Protein AF-A0A538U159-F1 (afdb_monomer_lite)

Radius of gyration: 21.14 Å; chains: 1; bounding box: 44×46×49 Å

Foldseek 3Di:
DCVVVVVVVVVVVVVVLVVLPPDPPDPDDDDPPVVVVVVVVSVVVNVCPDPVNVVVQLPPVVSVVVVVLCSVLVVLVVVCVVCLLVLLVVLVHDPVLSVLLVVLLVVLVVVCVVCVVVCCVVPNPVVVVVQLSVLSVQLSVCSVPDSDSVSNSVSSSSND

pLDDT: mean 81.93, std 15.29, range [38.09, 96.62]

Structure (mmCIF, N/CA/C/O backbone):
data_AF-A0A538U159-F1
#
_entry.id   AF-A0A538U159-F1
#
loop_
_atom_site.group_PDB
_atom_site.id
_atom_site.type_symbol
_atom_site.label_atom_id
_atom_site.label_alt_id
_atom_site.label_comp_id
_atom_site.label_asym_id
_atom_site.label_entity_id
_atom_site.label_seq_id
_atom_site.pdbx_PDB_ins_code
_atom_site.Cartn_x
_atom_site.Cartn_y
_atom_site.Cartn_z
_atom_site.occupancy
_atom_site.B_iso_or_equiv
_atom_site.auth_seq_id
_atom_site.auth_comp_id
_atom_site.auth_asym_id
_atom_site.auth_atom_id
_atom_site.pdbx_PDB_model_num
ATOM 1 N N . MET A 1 1 ? -14.886 1.153 -8.472 1.00 46.50 1 MET A N 1
ATOM 2 C CA . MET A 1 1 ? -13.838 2.187 -8.294 1.00 46.50 1 MET A CA 1
ATOM 3 C C . MET A 1 1 ? -12.795 2.220 -9.417 1.00 46.50 1 MET A C 1
ATOM 5 O O . MET A 1 1 ? -12.493 3.311 -9.875 1.00 46.50 1 MET A O 1
ATOM 9 N N . PHE A 1 2 ? -12.297 1.088 -9.936 1.00 38.09 2 PHE A N 1
ATOM 10 C CA . PHE A 1 2 ? -11.297 1.057 -11.029 1.00 38.09 2 PHE A CA 1
ATOM 11 C C . PHE A 1 2 ? -11.703 1.836 -12.303 1.00 38.09 2 PHE A C 1
ATOM 13 O O . PHE A 1 2 ? -10.876 2.496 -12.926 1.00 38.09 2 PHE A O 1
ATOM 20 N N . VAL A 1 3 ? -13.000 1.833 -12.634 1.00 46.69 3 VAL A N 1
ATOM 21 C CA . VAL A 1 3 ? -13.579 2.552 -13.788 1.00 46.69 3 VAL A CA 1
ATOM 22 C C . VAL A 1 3 ? -13.480 4.080 -13.654 1.00 46.69 3 VAL A C 1
ATOM 24 O O . VAL A 1 3 ? -13.454 4.775 -14.660 1.00 46.69 3 VAL A O 1
ATOM 27 N N . VAL A 1 4 ? -13.377 4.611 -12.430 1.00 53.16 4 VAL A N 1
ATOM 28 C CA . VAL A 1 4 ? -13.283 6.061 -12.167 1.00 53.16 4 VAL A CA 1
ATOM 29 C C . VAL A 1 4 ? -11.825 6.515 -12.055 1.00 53.16 4 VAL A C 1
ATOM 31 O O . VAL A 1 4 ? -11.468 7.579 -12.555 1.00 53.16 4 VAL A O 1
ATOM 34 N N . TYR A 1 5 ? -10.952 5.692 -11.464 1.00 45.56 5 TYR A N 1
ATOM 35 C CA . TYR A 1 5 ? -9.535 6.035 -11.302 1.00 45.56 5 TYR A CA 1
ATOM 36 C C . TYR A 1 5 ? -8.709 5.862 -12.583 1.00 45.56 5 TYR A C 1
ATOM 38 O O . TYR A 1 5 ? -7.775 6.630 -12.796 1.00 45.56 5 TYR A O 1
ATOM 46 N N . GLY A 1 6 ? -9.064 4.922 -13.467 1.00 57.66 6 GLY A N 1
ATOM 47 C CA . GLY A 1 6 ? -8.398 4.756 -14.767 1.00 57.66 6 GLY A CA 1
ATOM 48 C C . GLY A 1 6 ? -8.394 6.038 -15.619 1.00 57.66 6 GLY A C 1
ATOM 49 O O . GLY A 1 6 ? -7.319 6.495 -16.010 1.00 57.66 6 GLY A O 1
ATOM 50 N N . PRO A 1 7 ? -9.557 6.678 -15.849 1.00 59.72 7 PRO A N 1
ATOM 51 C CA . PRO A 1 7 ? -9.643 7.969 -16.532 1.00 59.72 7 PRO A CA 1
ATOM 52 C C . PRO A 1 7 ? -8.838 9.075 -15.844 1.00 59.72 7 PRO A C 1
ATOM 54 O O . PRO A 1 7 ? -8.189 9.865 -16.520 1.00 59.72 7 PRO A O 1
ATOM 57 N N . LEU A 1 8 ? -8.831 9.115 -14.508 1.00 59.16 8 LEU A N 1
ATOM 58 C CA . LEU A 1 8 ? -8.080 10.101 -13.724 1.00 59.16 8 LEU A CA 1
ATOM 59 C C . LEU A 1 8 ? -6.562 9.945 -13.873 1.00 59.16 8 LEU A C 1
ATOM 61 O O . LEU A 1 8 ? -5.866 10.946 -14.004 1.00 59.16 8 LEU A O 1
ATOM 65 N N . VAL A 1 9 ? -6.046 8.714 -13.908 1.00 62.09 9 VAL A N 1
ATOM 66 C CA . VAL A 1 9 ? -4.621 8.436 -14.170 1.00 62.09 9 VAL A CA 1
ATOM 67 C C . VAL A 1 9 ? -4.238 8.825 -15.600 1.00 62.09 9 VAL A C 1
ATOM 69 O O . VAL A 1 9 ? -3.166 9.380 -15.833 1.00 62.09 9 VAL A O 1
ATOM 72 N N . VAL A 1 10 ? -5.128 8.589 -16.567 1.00 68.19 10 VAL A N 1
ATOM 73 C CA . VAL A 1 10 ? -4.914 9.025 -17.954 1.00 68.19 10 VAL A CA 1
ATOM 74 C C . VAL A 1 10 ? -4.929 10.553 -18.049 1.00 68.19 10 VAL A C 1
ATOM 76 O O . VAL A 1 10 ? -4.055 11.127 -18.690 1.00 68.19 10 VAL A O 1
ATOM 79 N N . LEU A 1 11 ? -5.861 11.227 -17.372 1.00 68.38 11 LEU A N 1
ATOM 80 C CA . LEU A 1 11 ? -5.966 12.688 -17.354 1.00 68.38 11 LEU A CA 1
ATOM 81 C C . LEU A 1 11 ? -4.769 13.355 -16.669 1.00 68.38 11 LEU A C 1
ATOM 83 O O . LEU A 1 11 ? -4.252 14.340 -17.192 1.00 68.38 11 LEU A O 1
ATOM 87 N N . THR A 1 12 ? -4.285 12.823 -15.544 1.00 69.50 12 THR A N 1
ATOM 88 C CA . THR A 1 12 ? -3.075 13.344 -14.884 1.00 69.50 12 THR A CA 1
ATOM 89 C C . THR A 1 12 ? -1.823 13.071 -15.711 1.00 69.50 12 THR A C 1
ATOM 91 O O . THR A 1 12 ? -0.972 13.952 -15.820 1.00 69.50 12 THR A O 1
ATOM 94 N N . GLY A 1 13 ? -1.733 11.911 -16.369 1.00 66.25 13 GLY A N 1
ATOM 95 C CA . GLY A 1 13 ? -0.662 11.598 -17.316 1.00 66.25 13 GLY A CA 1
ATOM 96 C C . GLY A 1 13 ? -0.644 12.535 -18.528 1.00 66.25 13 GLY A C 1
ATOM 97 O O . GLY A 1 13 ? 0.409 13.063 -18.885 1.00 66.25 13 GLY A O 1
ATOM 98 N N . LEU A 1 14 ? -1.809 12.805 -19.126 1.00 73.38 14 LEU A N 1
ATOM 99 C CA . LEU A 1 14 ? -1.965 13.765 -20.224 1.00 73.38 14 LEU A CA 1
ATOM 100 C C . LEU A 1 14 ? -1.672 15.202 -19.773 1.00 73.38 14 LEU A C 1
ATOM 102 O O . LEU A 1 14 ? -1.012 15.943 -20.497 1.00 73.38 14 LEU A O 1
ATOM 106 N N . GLY A 1 15 ? -2.109 15.584 -18.570 1.00 72.94 15 GLY A N 1
ATOM 107 C CA . GLY A 1 15 ? -1.835 16.892 -17.975 1.00 72.94 15 GLY A CA 1
ATOM 108 C C . GLY A 1 15 ? -0.346 17.113 -17.715 1.00 72.94 15 GLY A C 1
ATOM 109 O O . GLY A 1 15 ? 0.202 18.136 -18.116 1.00 72.94 15 GLY A O 1
ATOM 110 N N . ALA A 1 16 ? 0.342 16.131 -17.130 1.00 65.06 16 ALA A N 1
ATOM 111 C CA . ALA A 1 16 ? 1.790 16.171 -16.939 1.00 65.06 16 ALA A CA 1
ATOM 112 C C . ALA A 1 16 ? 2.541 16.223 -18.281 1.00 65.06 16 ALA A C 1
ATOM 114 O O . ALA A 1 16 ? 3.475 17.008 -18.435 1.00 65.06 16 ALA A O 1
ATOM 115 N N . TRP A 1 17 ? 2.108 15.445 -19.279 1.00 68.75 17 TRP A N 1
ATOM 116 C CA . TRP A 1 17 ? 2.672 15.483 -20.631 1.00 68.75 17 TRP A CA 1
ATOM 117 C C . TRP A 1 17 ? 2.488 16.848 -21.308 1.00 68.75 17 TRP A C 1
ATOM 119 O O . TRP A 1 17 ? 3.420 17.350 -21.937 1.00 68.75 17 TRP A O 1
ATOM 129 N N . ALA A 1 18 ? 1.318 17.473 -21.151 1.00 73.81 18 ALA A N 1
ATOM 130 C CA . ALA A 1 18 ? 1.043 18.807 -21.674 1.00 73.81 18 ALA A CA 1
ATOM 131 C C . ALA A 1 18 ? 1.901 19.873 -20.977 1.00 73.81 18 ALA A C 1
ATOM 133 O O . ALA A 1 18 ? 2.523 20.685 -21.657 1.00 73.81 18 ALA A O 1
ATOM 134 N N . LEU A 1 19 ? 2.005 19.826 -19.644 1.00 70.38 19 LEU A N 1
ATOM 135 C CA . LEU A 1 19 ? 2.827 20.745 -18.849 1.00 70.38 19 LEU A CA 1
ATOM 136 C C . LEU A 1 19 ? 4.315 20.656 -19.205 1.00 70.38 19 LEU A C 1
ATOM 138 O O . LEU A 1 19 ? 4.975 21.683 -19.320 1.00 70.38 19 LEU A O 1
ATOM 142 N N . LEU A 1 20 ? 4.834 19.447 -19.439 1.00 67.44 20 LEU A N 1
ATOM 143 C CA . LEU A 1 20 ? 6.223 19.237 -19.862 1.00 67.44 20 LEU A CA 1
ATOM 144 C C . LEU A 1 20 ? 6.510 19.777 -21.271 1.00 67.44 20 LEU A C 1
ATOM 146 O O . LEU A 1 20 ? 7.661 20.060 -21.586 1.00 67.44 20 LEU A O 1
ATOM 150 N N . ARG A 1 21 ? 5.486 19.929 -22.119 1.00 66.44 21 ARG A N 1
ATOM 151 C CA . ARG A 1 21 ? 5.611 20.490 -23.474 1.00 66.44 21 ARG A CA 1
ATOM 152 C C . ARG A 1 21 ? 5.404 21.999 -23.537 1.00 66.44 21 ARG A C 1
ATOM 154 O O . ARG A 1 21 ? 5.619 22.581 -24.600 1.00 66.44 21 ARG A O 1
ATOM 161 N N . LEU A 1 22 ? 5.002 22.637 -22.438 1.00 69.62 22 LEU A N 1
ATOM 162 C CA . LEU A 1 22 ? 4.943 24.090 -22.394 1.00 69.62 22 LEU A CA 1
ATOM 163 C C . LEU A 1 22 ? 6.373 24.650 -22.438 1.00 69.62 22 LEU A C 1
ATOM 165 O O . LEU A 1 22 ? 7.246 24.166 -21.713 1.00 69.62 22 LEU A O 1
ATOM 169 N N . PRO A 1 23 ? 6.643 25.663 -23.280 1.00 55.59 23 PRO A N 1
ATOM 170 C CA . PRO A 1 23 ? 7.951 26.295 -23.307 1.00 55.59 23 PRO A CA 1
ATOM 171 C C . PRO A 1 23 ? 8.254 26.872 -21.915 1.00 55.59 23 PRO A C 1
ATOM 173 O O . PRO A 1 23 ? 7.379 27.514 -21.325 1.00 55.59 23 PRO A O 1
ATOM 176 N N . PRO A 1 24 ? 9.467 26.665 -21.369 1.00 57.81 24 PRO A N 1
ATOM 177 C CA . PRO A 1 24 ? 9.812 27.194 -20.059 1.00 57.81 24 PRO A CA 1
ATOM 178 C C . PRO A 1 24 ? 9.636 28.713 -20.070 1.00 57.81 24 PRO A C 1
ATOM 180 O O . PRO A 1 24 ? 10.189 29.404 -20.932 1.00 57.81 24 PRO A O 1
ATOM 183 N N . VAL A 1 25 ? 8.856 29.235 -19.117 1.00 60.84 25 VAL A N 1
ATOM 184 C CA . VAL A 1 25 ? 8.711 30.679 -18.901 1.00 60.84 25 VAL A CA 1
ATOM 185 C C . VAL A 1 25 ? 10.117 31.232 -18.678 1.00 60.84 25 VAL A C 1
ATOM 187 O O . VAL A 1 25 ? 10.799 30.851 -17.727 1.00 60.84 25 VA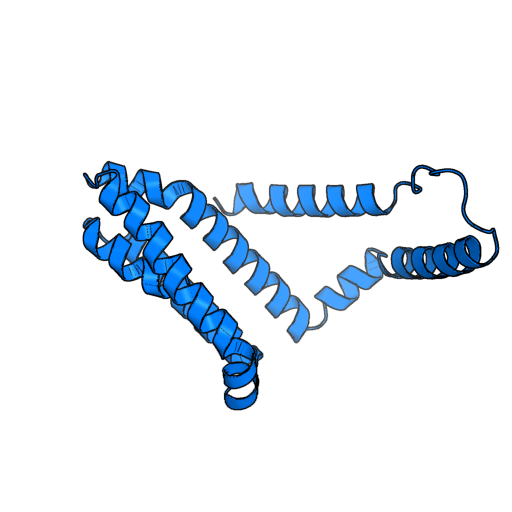L A O 1
ATOM 190 N N . ARG A 1 26 ? 10.597 32.056 -19.618 1.00 56.25 26 ARG A N 1
ATOM 191 C CA . ARG A 1 26 ? 11.962 32.595 -19.619 1.00 56.25 26 ARG A CA 1
ATOM 192 C C . ARG A 1 26 ? 12.175 33.461 -18.376 1.00 56.25 26 ARG A C 1
ATOM 194 O O . ARG A 1 26 ? 11.905 34.656 -18.407 1.00 56.25 26 ARG A O 1
ATOM 201 N N . ALA A 1 27 ? 12.721 32.880 -17.311 1.00 53.97 27 ALA A N 1
ATOM 202 C CA . ALA A 1 27 ? 13.403 33.652 -16.285 1.00 53.97 27 ALA A CA 1
ATOM 203 C C . ALA A 1 27 ? 14.685 34.212 -16.918 1.00 53.97 27 ALA A C 1
ATOM 205 O O . ALA A 1 27 ? 15.594 33.477 -17.314 1.00 53.97 27 ALA A O 1
ATOM 206 N N . SER A 1 28 ? 14.701 35.523 -17.123 1.00 53.50 28 SER A N 1
ATOM 207 C CA . SER A 1 28 ? 15.792 36.244 -17.755 1.00 53.50 28 SER A CA 1
ATOM 208 C C . SER A 1 28 ? 17.052 36.243 -16.885 1.00 53.50 28 SER A C 1
ATOM 210 O O . SER A 1 28 ? 17.026 36.651 -15.728 1.00 53.50 28 SER A O 1
ATOM 212 N N . SER A 1 29 ? 18.160 35.901 -17.544 1.00 57.94 29 SER A N 1
ATOM 213 C CA . SER A 1 29 ? 19.572 36.099 -17.183 1.00 57.94 29 SER A CA 1
ATOM 214 C C 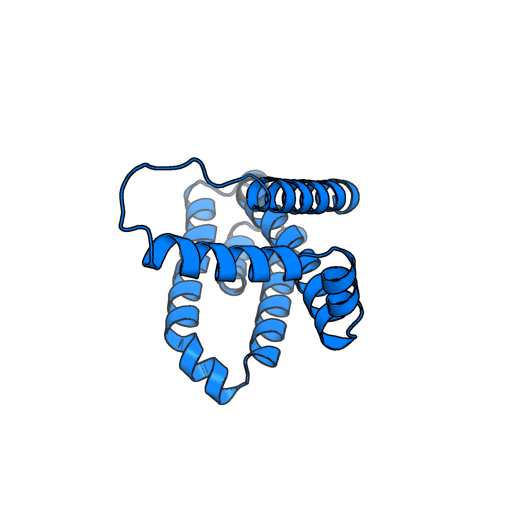. SER A 1 29 ? 20.303 34.901 -16.557 1.00 57.94 29 SER A C 1
ATOM 216 O O . SER A 1 29 ? 20.450 34.766 -15.354 1.00 57.94 29 SER A O 1
ATOM 218 N N . MET A 1 30 ? 20.859 34.045 -17.421 1.00 50.31 30 MET A N 1
ATOM 219 C CA . MET A 1 30 ? 22.159 33.409 -17.180 1.00 50.31 30 MET A CA 1
ATOM 220 C C . MET A 1 30 ? 22.767 32.949 -18.516 1.00 50.31 30 MET A C 1
ATOM 222 O O . MET A 1 30 ? 22.172 32.170 -19.257 1.00 50.31 30 MET A O 1
ATOM 226 N N . SER A 1 31 ? 23.927 33.532 -18.835 1.00 56.34 31 SER A N 1
ATOM 227 C CA . SER A 1 31 ? 24.937 33.150 -19.842 1.00 56.34 31 SER A CA 1
ATOM 228 C C . SER A 1 31 ? 24.512 32.191 -20.985 1.00 56.34 31 SER A C 1
ATOM 230 O O . SER A 1 31 ? 24.425 30.968 -20.858 1.00 56.34 31 SER A O 1
ATOM 232 N N . GLY A 1 32 ? 24.370 32.754 -22.193 1.00 57.06 32 GLY A N 1
ATOM 233 C CA . GLY A 1 32 ? 23.810 32.121 -23.402 1.00 57.06 32 GLY A CA 1
ATOM 234 C C . GLY A 1 32 ? 24.521 30.893 -24.000 1.00 57.06 32 GLY A C 1
ATOM 235 O O . GLY A 1 32 ? 24.065 30.391 -25.026 1.00 57.06 32 GLY A O 1
ATOM 236 N N . ARG A 1 33 ? 25.597 30.373 -23.392 1.00 55.91 33 ARG A N 1
ATOM 237 C CA . ARG A 1 33 ? 26.251 29.111 -23.804 1.00 55.91 33 ARG A CA 1
ATOM 238 C C . ARG A 1 33 ? 25.767 27.905 -22.986 1.00 55.91 33 ARG A C 1
ATOM 240 O O . ARG A 1 33 ? 25.461 26.867 -23.569 1.00 55.91 33 ARG A O 1
ATOM 247 N N . ALA A 1 34 ? 25.594 28.059 -21.672 1.00 55.38 34 ALA A N 1
ATOM 248 C CA . ALA A 1 34 ? 25.032 27.015 -20.809 1.00 55.38 34 ALA A CA 1
ATOM 249 C C . ALA A 1 34 ? 23.527 26.812 -21.067 1.00 55.38 34 ALA A C 1
ATOM 251 O O . ALA A 1 34 ? 23.046 25.679 -21.086 1.00 55.38 34 ALA A O 1
ATOM 252 N N . ALA A 1 35 ? 22.803 27.899 -21.358 1.00 55.22 35 ALA A N 1
ATOM 253 C CA . ALA A 1 35 ? 21.380 27.862 -21.697 1.00 55.22 35 ALA A CA 1
ATOM 254 C C . ALA A 1 35 ? 21.085 27.101 -23.008 1.00 55.22 35 ALA A C 1
ATOM 256 O O . ALA A 1 35 ? 20.128 26.334 -23.053 1.00 55.22 35 ALA A O 1
ATOM 257 N N . ARG A 1 36 ? 21.927 27.238 -24.048 1.00 56.34 36 ARG A N 1
ATOM 258 C CA . ARG A 1 36 ? 21.772 26.507 -25.328 1.00 56.34 36 ARG A CA 1
ATOM 259 C C . ARG A 1 36 ? 22.098 25.014 -25.220 1.00 56.34 36 ARG A C 1
ATOM 261 O O . ARG A 1 36 ? 21.454 24.198 -25.868 1.00 56.34 36 ARG A O 1
ATOM 268 N N . SER A 1 37 ? 23.084 24.645 -24.400 1.00 58.50 37 SER A N 1
ATOM 269 C CA . SER A 1 37 ? 23.412 23.233 -24.143 1.00 58.50 37 SER A CA 1
ATOM 270 C C . SER A 1 37 ? 22.295 22.532 -23.354 1.00 58.50 37 SER A C 1
ATOM 272 O O . SER A 1 37 ? 21.867 21.434 -23.714 1.00 58.50 37 SER A O 1
ATOM 274 N N . ARG A 1 38 ? 21.745 23.210 -22.332 1.00 57.12 38 ARG A N 1
ATOM 275 C CA . ARG A 1 38 ? 20.578 22.733 -21.573 1.00 57.12 38 ARG A CA 1
ATOM 276 C C . ARG A 1 38 ? 19.311 22.648 -22.421 1.00 57.12 38 ARG A C 1
ATOM 278 O O . ARG A 1 38 ? 18.593 21.664 -22.280 1.00 57.12 38 ARG A O 1
ATOM 285 N N . SER A 1 39 ? 19.057 23.615 -23.309 1.00 61.06 39 SER A N 1
ATOM 286 C CA . SER A 1 39 ? 17.888 23.553 -24.195 1.00 61.06 39 SER A CA 1
ATOM 287 C C . SER A 1 39 ? 17.985 22.368 -25.154 1.00 61.06 39 SER A C 1
ATOM 289 O O . SER A 1 39 ? 17.052 21.587 -25.225 1.00 61.06 39 SER A O 1
ATOM 291 N N . GLY A 1 40 ? 19.147 22.119 -25.770 1.00 64.69 40 GLY A N 1
ATOM 292 C CA . GLY A 1 40 ? 19.325 20.965 -26.659 1.00 64.69 40 GLY A CA 1
ATOM 293 C C . GLY A 1 40 ? 19.212 19.602 -25.959 1.00 64.69 40 GLY A C 1
ATOM 294 O O . GLY A 1 40 ? 18.749 18.635 -26.560 1.00 64.69 40 GLY A O 1
ATOM 295 N N . ALA A 1 41 ? 19.610 19.492 -24.688 1.00 66.19 41 ALA A N 1
ATOM 296 C CA . ALA A 1 41 ? 19.393 18.278 -23.898 1.00 66.19 41 ALA A CA 1
ATOM 297 C C . ALA A 1 41 ? 17.915 18.092 -23.509 1.00 66.19 41 ALA A C 1
ATOM 299 O O . ALA A 1 41 ? 17.405 16.976 -23.601 1.00 66.19 41 ALA A O 1
ATOM 300 N N . ALA A 1 42 ? 17.228 19.174 -23.132 1.00 63.97 42 ALA A N 1
ATOM 301 C CA . ALA A 1 42 ? 15.800 19.164 -22.828 1.00 63.97 42 ALA A CA 1
ATOM 302 C C . ALA A 1 42 ? 14.955 18.847 -24.072 1.00 63.97 42 ALA A C 1
ATOM 304 O O . ALA A 1 42 ? 14.078 17.995 -24.004 1.00 63.97 42 ALA A O 1
ATOM 305 N N . ASP A 1 43 ? 15.281 19.430 -25.224 1.00 66.38 43 ASP A N 1
ATOM 306 C CA . ASP A 1 43 ? 14.595 19.180 -26.494 1.00 66.38 43 ASP A CA 1
ATOM 307 C C . ASP A 1 43 ? 14.754 17.718 -26.939 1.00 66.38 43 ASP A C 1
ATOM 309 O O . ASP A 1 43 ? 13.797 17.093 -27.394 1.00 66.38 43 ASP A O 1
ATOM 313 N N . ARG A 1 44 ? 15.936 17.116 -26.729 1.00 66.94 44 ARG A N 1
ATOM 314 C CA . ARG A 1 44 ? 16.150 15.674 -26.955 1.00 66.94 44 ARG A CA 1
ATOM 315 C C . ARG A 1 44 ? 15.377 14.798 -25.967 1.00 66.94 44 ARG A C 1
ATOM 317 O O . ARG A 1 44 ? 14.850 13.763 -26.369 1.00 66.94 44 ARG A O 1
ATOM 324 N N . ALA A 1 45 ? 15.277 15.202 -24.701 1.00 66.75 45 ALA A N 1
ATOM 325 C CA . ALA A 1 45 ? 14.469 14.494 -23.709 1.00 66.75 45 ALA A CA 1
ATOM 326 C C . ALA A 1 45 ? 12.968 14.562 -24.052 1.00 66.75 45 ALA A C 1
ATOM 328 O O . ALA A 1 45 ? 12.281 13.544 -24.003 1.00 66.75 45 ALA A O 1
ATOM 329 N N . LEU A 1 46 ? 12.476 15.726 -24.489 1.00 66.69 46 LEU A N 1
ATOM 330 C CA . LEU A 1 46 ? 11.099 15.931 -24.949 1.00 66.69 46 LEU A CA 1
ATOM 331 C C . LEU A 1 46 ? 10.795 15.161 -26.242 1.00 66.69 46 LEU A C 1
ATOM 333 O O . LEU A 1 46 ? 9.700 14.616 -26.384 1.00 66.69 46 LEU A O 1
ATOM 337 N N . ALA A 1 47 ? 11.764 15.047 -27.155 1.00 68.25 47 ALA A N 1
ATOM 338 C CA . ALA A 1 47 ? 11.654 14.194 -28.340 1.00 68.25 47 ALA A CA 1
ATOM 339 C C . ALA A 1 47 ? 11.539 12.699 -27.975 1.00 68.25 47 ALA A C 1
ATOM 341 O O . ALA A 1 47 ? 10.814 11.955 -28.637 1.00 68.25 47 ALA A O 1
ATOM 342 N N . GLY A 1 48 ? 12.181 12.272 -26.880 1.00 65.75 48 GLY A N 1
ATOM 343 C CA . GLY A 1 48 ? 12.032 10.933 -26.298 1.00 65.75 48 GLY A CA 1
ATOM 344 C C . GLY A 1 48 ? 10.643 10.651 -25.707 1.00 65.75 48 GLY A C 1
ATOM 345 O O . GLY A 1 48 ? 10.237 9.494 -25.630 1.00 65.75 48 GLY A O 1
ATOM 346 N N . LEU A 1 49 ? 9.862 11.687 -25.374 1.00 68.62 49 LEU A N 1
ATOM 347 C CA . LEU A 1 49 ? 8.468 11.589 -24.906 1.00 68.62 49 LEU A CA 1
ATOM 348 C C . LEU A 1 49 ? 7.456 11.535 -26.068 1.00 68.62 49 LEU A C 1
ATOM 350 O O . LEU A 1 49 ? 6.336 12.061 -25.978 1.00 68.62 49 LEU A O 1
ATOM 354 N N . SER A 1 50 ? 7.853 10.933 -27.192 1.00 79.62 50 SER A N 1
ATOM 355 C CA . SER A 1 50 ? 6.937 10.617 -28.285 1.00 79.62 50 SER A CA 1
ATOM 356 C C . SER A 1 50 ? 5.974 9.505 -27.845 1.00 79.62 50 SER A C 1
ATOM 358 O O . SER A 1 50 ? 6.437 8.482 -27.330 1.00 79.62 50 SER A O 1
ATOM 360 N N . PRO A 1 51 ? 4.654 9.639 -28.080 1.00 75.62 51 PRO A N 1
ATOM 361 C CA . PRO A 1 51 ? 3.677 8.596 -27.762 1.00 75.62 51 PRO A CA 1
ATOM 362 C C . PRO A 1 51 ? 4.043 7.221 -28.336 1.00 75.62 51 P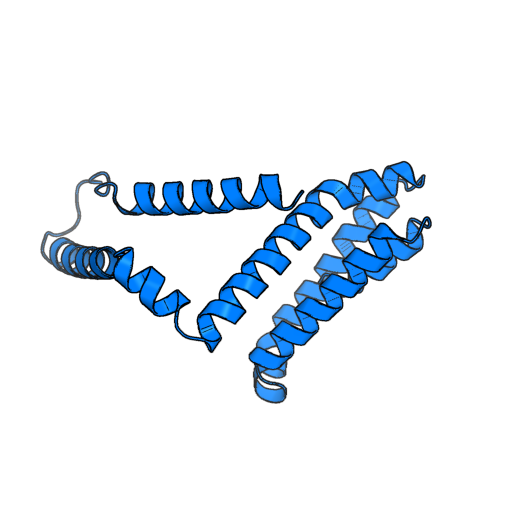RO A C 1
ATOM 364 O O . PRO A 1 51 ? 3.800 6.202 -27.699 1.00 75.62 51 PRO A O 1
ATOM 367 N N . ALA A 1 52 ? 4.689 7.187 -29.506 1.00 79.88 52 ALA A N 1
ATOM 368 C CA . ALA A 1 52 ? 5.142 5.951 -30.140 1.00 79.88 52 ALA A CA 1
ATOM 369 C C . ALA A 1 52 ? 6.280 5.263 -29.364 1.00 79.88 52 ALA A C 1
ATOM 371 O O . ALA A 1 52 ? 6.284 4.040 -29.241 1.00 79.88 52 ALA A O 1
ATOM 372 N N . ILE A 1 53 ? 7.213 6.041 -28.803 1.00 81.75 53 ILE A N 1
ATOM 373 C CA . ILE A 1 53 ? 8.318 5.523 -27.981 1.00 81.75 53 ILE A CA 1
ATOM 374 C C . ILE A 1 53 ? 7.770 5.007 -26.651 1.00 81.75 53 ILE A C 1
ATOM 376 O O . ILE A 1 53 ? 8.083 3.887 -26.256 1.00 81.75 53 ILE A O 1
ATOM 380 N N . ILE A 1 54 ? 6.892 5.777 -26.000 1.00 80.94 54 ILE A N 1
ATOM 381 C CA . ILE A 1 54 ? 6.238 5.374 -24.745 1.00 80.94 54 ILE A CA 1
ATOM 382 C C . ILE A 1 54 ? 5.458 4.071 -24.953 1.00 80.94 54 ILE A C 1
ATOM 384 O O . ILE A 1 54 ? 5.620 3.119 -24.190 1.00 80.94 54 ILE A O 1
ATOM 388 N N . LEU A 1 55 ? 4.662 3.989 -26.022 1.00 82.19 55 LEU A N 1
ATOM 389 C CA . LEU A 1 55 ? 3.911 2.781 -26.352 1.00 82.19 55 LEU A CA 1
ATOM 390 C C . LEU A 1 55 ? 4.836 1.601 -26.691 1.00 82.19 55 LEU A C 1
ATOM 392 O O . LEU A 1 55 ? 4.524 0.465 -26.344 1.00 82.19 55 LEU A O 1
ATOM 396 N N . GLY A 1 56 ? 5.982 1.852 -27.329 1.00 82.75 56 GLY A N 1
ATOM 397 C CA . GLY A 1 56 ? 7.016 0.843 -27.572 1.00 82.75 56 GLY A CA 1
ATOM 398 C C . GLY A 1 56 ? 7.616 0.282 -26.280 1.00 82.75 56 GLY A C 1
ATOM 399 O O . GLY A 1 56 ? 7.738 -0.934 -26.133 1.00 82.75 56 GLY A O 1
ATOM 400 N N . VAL A 1 57 ? 7.912 1.143 -25.303 1.00 81.12 57 VAL A N 1
ATOM 401 C CA . VAL A 1 57 ? 8.405 0.733 -23.976 1.00 81.12 57 VAL A CA 1
ATOM 402 C C . VAL A 1 57 ? 7.347 -0.078 -23.227 1.00 81.12 57 VAL A C 1
ATOM 404 O O . VAL A 1 57 ? 7.656 -1.147 -22.705 1.00 81.12 57 VAL A O 1
ATOM 407 N N . LEU A 1 58 ? 6.085 0.363 -23.234 1.00 81.31 58 LEU A N 1
ATOM 408 C CA . LEU A 1 58 ? 4.975 -0.359 -22.598 1.00 81.31 58 LEU A CA 1
ATOM 409 C C . LEU A 1 58 ? 4.683 -1.719 -23.251 1.00 81.31 58 LEU A C 1
ATOM 411 O O . LEU A 1 58 ? 4.213 -2.632 -22.579 1.00 81.31 58 LEU A O 1
ATOM 415 N N . ARG A 1 59 ? 4.984 -1.881 -24.545 1.00 82.88 59 ARG A N 1
ATOM 416 C CA . ARG A 1 59 ? 4.885 -3.166 -25.259 1.00 82.88 59 ARG A CA 1
ATOM 417 C C . ARG A 1 59 ? 6.018 -4.138 -24.932 1.00 82.88 59 ARG A C 1
ATOM 419 O O . ARG A 1 59 ? 5.932 -5.304 -25.307 1.00 82.88 59 ARG A O 1
ATOM 426 N N . THR A 1 60 ? 7.060 -3.698 -24.227 1.00 87.50 60 THR A N 1
ATOM 427 C CA . THR A 1 60 ? 8.112 -4.598 -23.745 1.00 87.50 60 THR A CA 1
ATOM 428 C C . THR A 1 60 ? 7.538 -5.472 -22.623 1.00 87.50 60 THR A C 1
ATOM 430 O O . THR A 1 60 ? 7.166 -4.921 -21.586 1.00 87.50 60 THR A O 1
ATOM 433 N N . PRO A 1 61 ? 7.487 -6.813 -22.758 1.00 78.31 61 PRO A N 1
ATOM 434 C CA . PRO A 1 61 ? 6.701 -7.678 -21.871 1.00 78.31 61 PRO A CA 1
ATOM 435 C C . PRO A 1 61 ? 6.969 -7.481 -20.372 1.00 78.31 61 PRO A C 1
ATOM 437 O O . PRO A 1 61 ? 6.039 -7.439 -19.574 1.00 78.31 61 PRO A O 1
ATOM 440 N N . ARG A 1 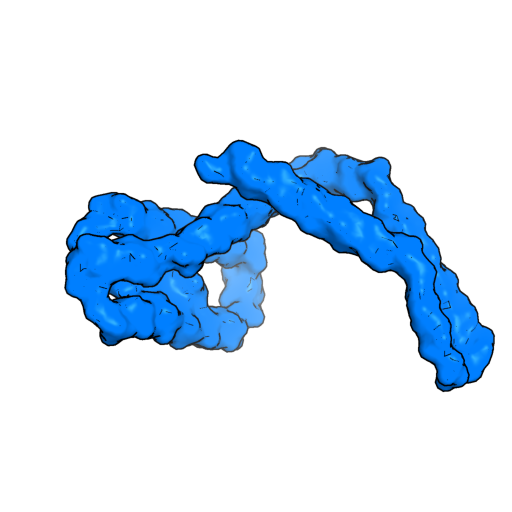62 ? 8.236 -7.297 -19.979 1.00 83.44 62 ARG A N 1
ATOM 441 C CA . ARG A 1 62 ? 8.616 -7.107 -18.566 1.00 83.44 62 ARG A CA 1
ATOM 442 C C . ARG A 1 62 ? 8.225 -5.725 -18.033 1.00 83.44 62 ARG A C 1
ATOM 444 O O . ARG A 1 62 ? 7.747 -5.617 -16.910 1.00 83.44 62 ARG A O 1
ATOM 451 N N . LEU A 1 63 ? 8.403 -4.678 -18.840 1.00 84.81 63 LEU A N 1
ATOM 452 C CA . LEU A 1 63 ? 8.115 -3.297 -18.439 1.00 84.81 63 LEU A CA 1
ATOM 453 C C . LEU A 1 63 ? 6.618 -2.993 -18.466 1.00 84.81 63 LEU A C 1
ATOM 455 O O . LEU A 1 63 ? 6.128 -2.314 -17.570 1.00 84.81 63 LEU A O 1
ATOM 459 N N . GLY A 1 64 ? 5.884 -3.531 -19.442 1.00 84.19 64 GLY A N 1
ATOM 460 C CA . GLY A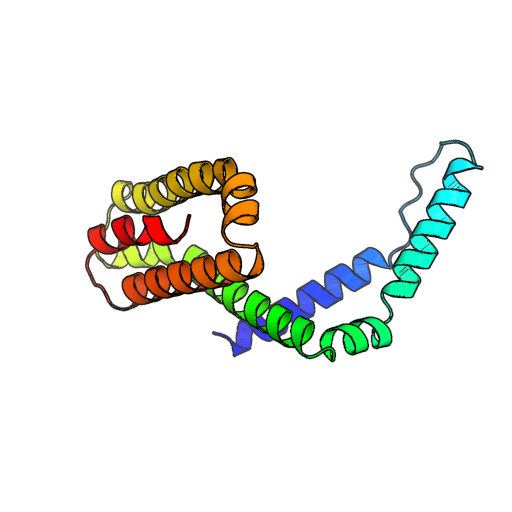 1 64 ? 4.432 -3.392 -19.524 1.00 84.19 64 GLY A CA 1
ATOM 461 C C . GLY A 1 64 ? 3.726 -4.000 -18.315 1.00 84.19 64 GLY A C 1
ATOM 462 O O . GLY A 1 64 ? 2.923 -3.329 -17.672 1.00 84.19 64 GLY A O 1
ATOM 463 N N . VAL A 1 65 ? 4.078 -5.239 -17.950 1.00 85.00 65 VAL A N 1
ATOM 464 C CA . VAL A 1 65 ? 3.513 -5.907 -16.763 1.00 85.00 65 VAL A CA 1
ATOM 465 C C . VAL A 1 65 ? 3.881 -5.156 -15.485 1.00 85.00 65 VAL A C 1
ATOM 467 O O . VAL A 1 65 ? 3.007 -4.906 -14.659 1.00 85.00 65 VAL A O 1
ATOM 470 N N . PHE A 1 66 ? 5.141 -4.735 -15.342 1.00 85.88 66 PHE A N 1
ATOM 471 C CA . PHE A 1 66 ? 5.578 -3.930 -14.201 1.00 85.88 66 PHE A CA 1
ATOM 472 C C . PHE A 1 66 ? 4.801 -2.612 -14.087 1.00 85.88 66 PHE A C 1
ATOM 474 O O . PHE A 1 66 ? 4.363 -2.245 -12.997 1.00 85.88 66 PHE A O 1
ATOM 481 N N . PHE A 1 67 ? 4.587 -1.916 -15.204 1.00 87.44 67 PHE A N 1
ATOM 482 C CA . PHE A 1 67 ? 3.829 -0.671 -15.235 1.00 87.44 67 PHE A CA 1
ATOM 483 C C . PHE A 1 67 ? 2.371 -0.891 -14.826 1.00 87.44 67 PHE A C 1
ATOM 485 O O . PHE A 1 67 ? 1.875 -0.200 -13.940 1.00 87.44 67 PHE A O 1
ATOM 492 N N . VAL A 1 68 ? 1.697 -1.884 -15.413 1.00 87.38 68 VAL A N 1
ATOM 493 C CA . VAL A 1 68 ? 0.306 -2.215 -15.064 1.00 87.38 68 VAL A CA 1
ATOM 494 C C . VAL A 1 68 ? 0.193 -2.596 -13.589 1.00 87.38 68 VAL A C 1
ATOM 496 O O . VAL A 1 68 ? -0.677 -2.074 -12.896 1.00 87.38 68 VAL A O 1
ATOM 499 N N . ALA A 1 69 ? 1.096 -3.440 -13.083 1.00 87.12 69 ALA A N 1
ATOM 500 C CA . ALA A 1 69 ? 1.138 -3.805 -11.670 1.00 87.12 69 ALA A CA 1
ATOM 501 C C . ALA A 1 69 ? 1.342 -2.574 -10.774 1.00 87.12 69 ALA A C 1
ATOM 503 O O . ALA A 1 69 ? 0.630 -2.411 -9.787 1.00 87.12 69 ALA A O 1
ATOM 504 N N . SER A 1 70 ? 2.249 -1.669 -11.151 1.00 89.56 70 SER A N 1
ATOM 505 C CA . SER A 1 70 ? 2.494 -0.422 -10.420 1.00 89.56 70 SER A CA 1
ATOM 506 C C . SER A 1 70 ? 1.250 0.465 -10.381 1.00 89.56 70 SER A C 1
ATOM 508 O O . SER A 1 70 ? 0.899 0.972 -9.322 1.00 89.56 70 SER A O 1
ATOM 510 N N . VAL A 1 71 ? 0.537 0.613 -11.503 1.00 89.19 71 VAL A N 1
ATOM 511 C CA . VAL A 1 71 ? -0.717 1.381 -11.563 1.00 89.19 71 VAL A CA 1
ATOM 512 C C . VAL A 1 71 ? -1.786 0.751 -10.671 1.00 89.19 71 VAL A C 1
ATOM 514 O O . VAL A 1 71 ? -2.438 1.464 -9.909 1.00 89.19 71 VAL A O 1
ATOM 517 N N . VAL A 1 72 ? -1.956 -0.573 -10.722 1.00 88.44 72 VAL A N 1
ATOM 518 C CA . VAL A 1 72 ? -2.928 -1.304 -9.889 1.00 88.44 72 VAL A CA 1
ATOM 519 C C . VAL A 1 72 ? -2.619 -1.121 -8.404 1.00 88.44 72 VAL A C 1
ATOM 521 O O . VAL A 1 72 ? -3.506 -0.754 -7.633 1.00 88.44 72 VAL A O 1
ATOM 524 N N . VAL A 1 73 ? -1.366 -1.344 -7.999 1.00 89.88 73 VAL A N 1
ATOM 525 C CA . VAL A 1 73 ? -0.939 -1.216 -6.599 1.00 89.88 73 VAL A CA 1
ATOM 526 C C . VAL A 1 73 ? -1.089 0.226 -6.130 1.00 89.88 73 VAL A C 1
ATOM 528 O O . VAL A 1 73 ? -1.690 0.462 -5.087 1.00 89.88 73 VAL A O 1
ATOM 531 N N . TRP A 1 74 ? -0.620 1.200 -6.912 1.00 89.62 74 TRP A N 1
ATOM 532 C CA . TRP A 1 74 ? -0.660 2.610 -6.528 1.00 89.62 74 TRP A CA 1
ATOM 533 C C . TRP A 1 74 ? -2.091 3.139 -6.401 1.00 89.62 74 TRP A C 1
ATOM 535 O O . TRP A 1 74 ? -2.418 3.799 -5.418 1.00 89.62 74 TRP A O 1
ATOM 545 N N . THR A 1 75 ? -2.974 2.811 -7.350 1.00 89.00 75 THR A N 1
ATOM 546 C CA . THR A 1 75 ? -4.389 3.219 -7.280 1.00 89.00 75 THR A CA 1
ATOM 547 C C . THR A 1 75 ? -5.119 2.562 -6.110 1.00 89.00 75 THR A C 1
ATOM 549 O O . THR A 1 75 ? -5.878 3.233 -5.412 1.00 89.00 75 THR A O 1
ATOM 552 N N . SER A 1 76 ? -4.850 1.282 -5.846 1.00 89.19 76 SER A N 1
ATOM 553 C CA . SER A 1 76 ? -5.404 0.572 -4.685 1.00 89.19 76 SER A CA 1
ATOM 554 C C . SER A 1 76 ? -4.909 1.176 -3.373 1.00 89.19 76 SER A C 1
ATOM 556 O O . SER A 1 76 ? -5.690 1.376 -2.446 1.00 89.19 76 SER A O 1
ATOM 558 N N . HIS A 1 77 ? -3.619 1.505 -3.302 1.00 91.56 77 HIS A N 1
ATOM 559 C CA . HIS A 1 77 ? -3.008 2.125 -2.134 1.00 91.56 77 HIS A CA 1
ATOM 560 C C . HIS A 1 77 ? -3.577 3.520 -1.873 1.00 91.56 77 HIS A C 1
ATOM 562 O O . HIS A 1 77 ? -3.973 3.814 -0.749 1.00 91.56 77 HIS A O 1
ATOM 568 N N . ALA A 1 78 ? -3.702 4.353 -2.908 1.00 90.00 78 ALA A N 1
ATOM 569 C CA . ALA A 1 78 ? -4.314 5.673 -2.796 1.00 90.00 78 ALA A CA 1
ATOM 570 C C . ALA A 1 78 ? -5.765 5.594 -2.289 1.00 90.00 78 ALA A C 1
ATOM 572 O O . ALA A 1 78 ? -6.154 6.370 -1.417 1.00 90.00 78 ALA A O 1
ATOM 573 N N . ALA A 1 79 ? -6.552 4.633 -2.787 1.00 90.25 79 ALA A N 1
ATOM 574 C CA . ALA A 1 79 ? -7.911 4.406 -2.304 1.00 90.25 79 ALA A CA 1
ATOM 575 C C . ALA A 1 79 ? -7.926 3.976 -0.828 1.00 90.25 79 ALA A C 1
ATOM 577 O O . ALA A 1 79 ? -8.667 4.555 -0.036 1.00 90.25 79 ALA A O 1
ATOM 578 N N . LEU A 1 80 ? -7.078 3.018 -0.433 1.00 91.31 80 LEU A N 1
ATOM 579 C CA . LEU A 1 80 ? -6.979 2.583 0.961 1.00 91.31 80 LEU A CA 1
ATOM 580 C C . LEU A 1 80 ? -6.646 3.762 1.884 1.00 91.31 80 LEU A C 1
ATOM 582 O O . LEU A 1 80 ? -7.364 3.993 2.851 1.00 91.31 80 LEU A O 1
ATOM 586 N N . GLN A 1 81 ? -5.613 4.542 1.560 1.00 91.50 81 GLN A N 1
ATOM 587 C CA . GLN A 1 81 ? -5.191 5.687 2.372 1.00 91.50 81 GLN A CA 1
ATOM 588 C C . GLN A 1 81 ? -6.278 6.765 2.487 1.00 91.50 81 GLN A C 1
ATOM 590 O O . GLN A 1 81 ? -6.436 7.374 3.543 1.00 91.50 81 GLN A O 1
ATOM 595 N N . GLY A 1 82 ? -7.067 6.972 1.429 1.00 92.12 82 GLY A N 1
ATOM 596 C CA . GLY A 1 82 ? -8.169 7.933 1.436 1.00 92.12 82 GLY A CA 1
ATOM 597 C C . GLY A 1 82 ? -9.336 7.544 2.349 1.00 92.12 82 GLY A C 1
ATOM 598 O O . GLY A 1 82 ? -9.984 8.425 2.910 1.00 92.12 82 GLY A O 1
ATOM 599 N N . PHE A 1 83 ? -9.602 6.245 2.527 1.00 94.25 83 PHE A N 1
ATOM 600 C CA . PHE A 1 83 ? -10.791 5.760 3.242 1.00 94.25 83 PHE A CA 1
ATOM 601 C C . PHE A 1 83 ? -10.503 5.068 4.579 1.00 94.25 83 PHE A C 1
ATOM 603 O O . PHE A 1 83 ? -11.432 4.864 5.360 1.00 94.25 83 PHE A O 1
ATOM 610 N N . ILE A 1 84 ? -9.247 4.735 4.895 1.00 94.19 84 ILE A N 1
ATOM 611 C CA . ILE A 1 84 ? -8.921 3.944 6.091 1.00 94.19 84 ILE A CA 1
ATOM 612 C C . ILE A 1 84 ? -9.357 4.625 7.395 1.00 94.19 84 ILE A C 1
ATOM 614 O O . ILE A 1 84 ? -9.931 3.974 8.263 1.00 94.19 84 ILE A O 1
ATOM 618 N N . SER A 1 85 ? -9.176 5.943 7.512 1.00 95.12 85 SER A N 1
ATOM 619 C CA . SER A 1 85 ? -9.600 6.703 8.696 1.00 95.12 85 SER A CA 1
ATOM 620 C C . SER A 1 85 ? -11.122 6.703 8.869 1.00 95.12 85 SER A C 1
ATOM 622 O O . SER A 1 85 ? -11.611 6.642 9.996 1.00 95.12 85 SER A O 1
ATOM 624 N N . LEU A 1 86 ? -11.875 6.746 7.761 1.00 95.44 86 LEU A N 1
ATOM 625 C CA . LEU A 1 86 ? -13.336 6.660 7.790 1.00 95.44 86 LEU A CA 1
ATOM 626 C C . LEU A 1 86 ? -13.776 5.266 8.239 1.00 95.44 86 LEU A C 1
ATOM 628 O O . LEU A 1 86 ? -14.578 5.156 9.160 1.00 95.44 86 LEU A O 1
ATOM 632 N N . ARG A 1 87 ? -13.179 4.214 7.669 1.00 94.44 87 ARG A N 1
ATOM 633 C CA . ARG A 1 87 ? -13.467 2.824 8.041 1.00 94.44 87 ARG A CA 1
ATOM 634 C C . ARG A 1 87 ? -13.189 2.548 9.520 1.00 94.44 87 ARG A C 1
ATOM 636 O O . ARG A 1 87 ? -14.015 1.945 10.195 1.00 94.44 87 ARG A O 1
ATOM 643 N N . VAL A 1 88 ? -12.050 3.009 10.044 1.00 96.06 88 VAL A N 1
ATOM 644 C CA . VAL A 1 88 ? -11.713 2.872 11.473 1.00 96.06 88 VAL A CA 1
ATOM 645 C C . VAL A 1 88 ? -12.763 3.561 12.346 1.00 96.06 88 VAL A C 1
ATOM 647 O O . VAL A 1 88 ? -13.203 2.981 13.336 1.00 96.06 88 VAL A O 1
ATOM 650 N N . LYS A 1 89 ? -13.212 4.760 11.959 1.00 96.62 89 LYS A N 1
ATOM 651 C CA . LYS A 1 89 ? -14.251 5.508 12.679 1.00 96.62 89 LYS A CA 1
ATOM 652 C C . LYS A 1 89 ? -15.623 4.826 12.623 1.00 96.62 89 LYS A C 1
ATOM 654 O O . LYS A 1 89 ? -16.315 4.789 13.634 1.00 96.62 89 LYS A O 1
ATOM 659 N N . GLU A 1 90 ? -16.013 4.279 11.471 1.00 96.38 90 GLU A N 1
ATOM 660 C CA . GLU A 1 90 ? -17.267 3.525 11.292 1.00 96.38 90 GLU A CA 1
ATOM 661 C C . GLU A 1 90 ? -17.339 2.293 12.200 1.00 96.38 90 GLU A C 1
ATOM 663 O O . GLU A 1 90 ? -18.403 1.964 12.715 1.00 96.38 90 GLU A O 1
ATOM 668 N N . LEU A 1 91 ? -16.198 1.650 12.447 1.00 95.81 91 LEU A N 1
ATOM 669 C CA . LEU A 1 91 ? -16.068 0.510 13.355 1.00 95.81 91 LEU A CA 1
ATOM 670 C C . LEU A 1 91 ? -15.959 0.914 14.840 1.00 95.81 91 LEU A C 1
ATOM 672 O O . LEU A 1 91 ? -15.646 0.081 15.688 1.00 95.81 91 LEU A O 1
ATOM 676 N N . GLY A 1 92 ? -16.190 2.189 15.169 1.00 95.62 92 GLY A N 1
ATOM 677 C CA . GLY A 1 92 ? -16.133 2.710 16.537 1.00 95.62 92 GLY A CA 1
ATOM 678 C C . GLY A 1 92 ? -14.727 3.062 17.033 1.00 95.62 92 GLY A C 1
ATOM 679 O O . GLY A 1 92 ? -14.551 3.312 18.224 1.00 95.62 92 GLY A O 1
ATOM 680 N N . GLY A 1 93 ? -13.723 3.089 16.151 1.00 94.75 93 GLY A N 1
ATOM 681 C CA . GLY A 1 93 ? -12.373 3.544 16.478 1.00 94.75 93 GLY A CA 1
ATOM 682 C C . GLY A 1 93 ? -12.325 5.044 16.780 1.00 94.75 93 GLY A C 1
ATOM 683 O O . GLY A 1 93 ? -12.965 5.859 16.110 1.00 94.75 93 GLY A O 1
ATOM 684 N N . ASP A 1 94 ? -11.543 5.412 17.790 1.00 95.31 94 ASP A N 1
ATOM 685 C CA . ASP A 1 94 ? -11.346 6.791 18.222 1.00 95.31 94 ASP A CA 1
ATOM 686 C C . ASP A 1 94 ? -10.196 7.482 17.457 1.00 95.31 94 ASP A C 1
ATOM 688 O O . ASP A 1 94 ? -9.553 6.914 16.568 1.00 95.31 94 ASP A O 1
ATOM 692 N N . ALA A 1 95 ? -9.917 8.740 17.806 1.00 95.50 95 ALA A N 1
ATOM 693 C CA . ALA A 1 95 ? -8.810 9.490 17.213 1.00 95.50 95 ALA A CA 1
ATOM 694 C C . ALA A 1 95 ? -7.448 8.811 17.451 1.00 95.50 95 ALA A C 1
ATOM 696 O O . ALA A 1 95 ? -6.570 8.881 16.589 1.00 95.50 95 ALA A O 1
ATOM 697 N N . THR A 1 96 ? -7.287 8.122 18.584 1.00 96.62 96 THR A N 1
ATOM 698 C CA . THR A 1 96 ? -6.072 7.378 18.931 1.00 96.62 96 THR A CA 1
ATOM 699 C C . THR A 1 96 ? -5.844 6.216 17.971 1.00 96.62 96 THR A C 1
ATOM 701 O O . THR A 1 96 ? -4.743 6.070 17.445 1.00 96.62 96 THR A O 1
ATOM 704 N N . ALA A 1 97 ? -6.878 5.419 17.682 1.00 95.31 97 ALA A N 1
ATOM 705 C CA . ALA A 1 97 ? -6.798 4.308 16.735 1.00 95.31 97 ALA A CA 1
ATOM 706 C C . ALA A 1 97 ? -6.465 4.786 15.313 1.00 95.31 97 ALA A C 1
ATOM 708 O O . ALA A 1 97 ? -5.629 4.193 14.625 1.00 95.31 97 ALA A O 1
ATOM 709 N N . ILE A 1 98 ? -7.063 5.899 14.879 1.00 95.94 98 ILE A N 1
ATOM 710 C CA . ILE A 1 98 ? -6.730 6.509 13.587 1.00 95.94 98 ILE A CA 1
ATOM 711 C C . ILE A 1 98 ? -5.259 6.931 13.585 1.00 95.94 98 ILE A C 1
ATOM 713 O O . ILE A 1 98 ? -4.511 6.495 12.715 1.00 95.94 98 ILE A O 1
ATOM 717 N N . ALA A 1 99 ? -4.807 7.709 14.571 1.00 96.12 99 ALA A N 1
ATOM 718 C CA . ALA A 1 99 ? -3.416 8.153 14.653 1.00 96.12 99 ALA A CA 1
ATOM 719 C C . ALA A 1 99 ? -2.426 6.975 14.695 1.00 96.12 99 ALA A C 1
ATOM 721 O O . ALA A 1 99 ? -1.405 7.002 14.008 1.00 96.12 99 ALA A O 1
ATOM 722 N N . ALA A 1 100 ? -2.744 5.910 15.435 1.00 95.88 100 ALA A N 1
ATOM 723 C CA . ALA A 1 100 ? -1.923 4.706 15.518 1.00 95.88 100 ALA A CA 1
ATOM 724 C C . ALA A 1 100 ? -1.786 3.988 14.163 1.00 95.88 100 ALA A C 1
ATOM 726 O O . ALA A 1 100 ? -0.696 3.522 13.835 1.00 95.88 100 ALA A O 1
ATOM 727 N N . THR A 1 101 ? -2.850 3.955 13.351 1.00 94.31 101 THR A N 1
ATOM 728 C CA . THR A 1 101 ? -2.847 3.383 11.987 1.00 94.31 101 THR A CA 1
ATOM 729 C C . THR A 1 101 ? -1.786 4.048 11.097 1.00 94.31 101 THR A C 1
ATOM 731 O O . THR A 1 101 ? -1.097 3.375 10.330 1.00 94.31 101 THR A O 1
ATOM 734 N N . TRP A 1 102 ? -1.621 5.369 11.209 1.00 94.19 102 TRP A N 1
ATOM 735 C CA . TRP A 1 102 ? -0.630 6.127 10.435 1.00 94.19 102 TRP A CA 1
ATOM 736 C C . TRP A 1 102 ? 0.772 6.014 11.031 1.00 94.19 102 TRP A C 1
ATOM 738 O O . TRP A 1 102 ? 1.725 5.695 10.322 1.00 94.19 102 TRP A O 1
ATOM 748 N N . SER A 1 103 ? 0.891 6.226 12.342 1.00 95.44 103 SER A N 1
ATOM 749 C CA . SER A 1 103 ? 2.179 6.236 13.038 1.00 95.44 103 SER A CA 1
ATOM 750 C C . SER A 1 103 ? 2.881 4.884 12.982 1.00 95.44 103 SER A C 1
ATOM 752 O O . SER A 1 103 ? 4.082 4.839 12.737 1.00 95.44 103 SER A O 1
ATOM 754 N N . LEU A 1 104 ? 2.154 3.775 13.167 1.00 95.00 104 LEU A N 1
ATOM 755 C CA . LEU A 1 104 ? 2.758 2.444 13.117 1.00 95.00 104 LEU A CA 1
ATOM 756 C C . LEU A 1 104 ? 3.327 2.142 11.726 1.00 95.00 104 LEU A C 1
ATOM 758 O O . LEU A 1 104 ? 4.455 1.669 11.626 1.00 95.00 104 LEU A O 1
ATOM 762 N N . GLY A 1 105 ? 2.571 2.454 10.667 1.00 91.69 105 GLY A N 1
ATOM 763 C CA . GLY A 1 105 ? 3.043 2.295 9.290 1.00 91.69 105 GLY A CA 1
ATOM 764 C C . GLY A 1 105 ? 4.302 3.120 9.025 1.00 91.69 105 GLY A C 1
ATOM 765 O O . GLY A 1 105 ? 5.312 2.568 8.605 1.00 91.69 105 GLY A O 1
ATOM 766 N N . ALA A 1 106 ? 4.281 4.409 9.375 1.00 93.50 106 ALA A N 1
ATOM 767 C CA . ALA A 1 106 ? 5.415 5.310 9.169 1.00 93.50 106 ALA A CA 1
ATOM 768 C C . ALA A 1 106 ? 6.682 4.863 9.921 1.00 93.50 106 ALA A C 1
ATOM 770 O O . ALA A 1 106 ? 7.787 4.949 9.391 1.00 93.50 106 ALA A O 1
ATOM 771 N N . VAL A 1 107 ? 6.542 4.361 11.153 1.00 95.81 107 VAL A N 1
ATOM 772 C CA . VAL A 1 107 ? 7.683 3.838 11.920 1.00 95.81 107 VAL A CA 1
ATOM 773 C C . VAL A 1 107 ? 8.318 2.653 11.194 1.00 95.81 107 VAL A C 1
ATOM 775 O O . VAL A 1 107 ? 9.535 2.638 11.014 1.00 95.81 107 VAL A O 1
ATOM 778 N N . ILE A 1 108 ? 7.515 1.684 10.746 1.00 94.50 108 ILE A N 1
ATOM 779 C CA . ILE A 1 108 ? 8.018 0.524 9.997 1.00 94.50 108 ILE A CA 1
ATOM 780 C C . ILE A 1 108 ? 8.672 0.958 8.679 1.00 94.50 108 ILE A C 1
ATOM 782 O O . ILE A 1 108 ? 9.773 0.495 8.370 1.00 94.50 108 ILE A O 1
ATOM 786 N N . GLU A 1 109 ? 8.056 1.897 7.961 1.00 93.25 109 GLU A N 1
ATOM 787 C CA . GLU A 1 109 ? 8.564 2.435 6.695 1.00 93.25 109 GLU A CA 1
ATOM 788 C C . GLU A 1 109 ? 9.956 3.040 6.843 1.00 93.25 109 GLU A C 1
ATOM 790 O O . GLU A 1 109 ? 10.863 2.718 6.076 1.00 93.25 109 GLU A O 1
ATOM 795 N N . VAL A 1 110 ? 10.179 3.854 7.878 1.00 95.25 110 VAL A N 1
ATOM 796 C CA . VAL A 1 110 ? 11.486 4.478 8.127 1.00 95.25 110 VAL A CA 1
ATOM 797 C C . VAL A 1 110 ? 12.576 3.424 8.331 1.00 95.25 110 VAL A C 1
ATOM 799 O O . VAL A 1 110 ? 13.678 3.560 7.786 1.00 95.25 110 VAL A O 1
ATOM 802 N N . PHE A 1 111 ? 12.290 2.347 9.068 1.00 93.12 111 PHE A N 1
ATOM 803 C CA . PHE A 1 111 ? 13.255 1.263 9.260 1.00 93.12 111 PHE A CA 1
ATOM 804 C C . PHE A 1 111 ? 13.518 0.496 7.961 1.00 93.12 111 PHE A C 1
ATOM 806 O O . PHE A 1 111 ? 14.677 0.213 7.641 1.00 93.12 111 PHE A O 1
ATOM 813 N N . LEU A 1 112 ? 12.470 0.197 7.187 1.00 92.69 112 LEU A N 1
ATOM 814 C CA . LEU A 1 112 ? 12.596 -0.499 5.907 1.00 92.69 112 LEU A CA 1
ATOM 815 C C . LEU A 1 112 ? 13.357 0.333 4.875 1.00 92.69 112 LEU A C 1
ATOM 817 O O . LEU A 1 112 ? 14.258 -0.199 4.227 1.00 92.69 112 LEU A O 1
ATOM 821 N N . MET A 1 113 ? 13.071 1.630 4.763 1.00 93.44 113 MET A N 1
ATOM 822 C CA . MET A 1 113 ? 13.793 2.555 3.888 1.00 93.44 113 MET A CA 1
ATOM 823 C C . MET A 1 113 ? 15.263 2.676 4.289 1.00 93.44 113 MET A C 1
ATOM 825 O O . MET A 1 113 ? 16.141 2.598 3.428 1.00 93.44 113 MET A O 1
ATOM 829 N N . SER A 1 114 ? 15.551 2.785 5.589 1.00 95.19 114 SER A N 1
ATOM 830 C CA . SER A 1 114 ? 16.930 2.837 6.094 1.00 95.19 114 SER A CA 1
ATOM 831 C C . SER A 1 114 ? 17.706 1.553 5.774 1.00 95.19 114 SER A C 1
ATOM 833 O O . SER A 1 114 ? 18.878 1.598 5.401 1.00 95.19 114 SER A O 1
ATOM 835 N N . GLY A 1 115 ? 17.046 0.395 5.875 1.00 93.75 115 GLY A N 1
ATOM 836 C CA . GLY A 1 115 ? 17.618 -0.911 5.542 1.00 93.75 115 GLY A CA 1
ATOM 837 C C . GLY A 1 115 ? 17.581 -1.269 4.052 1.00 93.75 115 GLY A C 1
ATOM 838 O O . GLY A 1 115 ? 18.213 -2.251 3.649 1.00 93.75 115 GLY A O 1
ATOM 839 N N . PHE A 1 116 ? 16.877 -0.499 3.216 1.00 93.06 116 PHE A N 1
ATOM 840 C CA . PHE A 1 116 ? 16.579 -0.870 1.832 1.00 93.06 116 PHE A CA 1
ATOM 841 C C . PHE A 1 116 ? 17.826 -1.166 0.990 1.00 93.06 116 PHE A C 1
ATOM 843 O O . PHE A 1 116 ? 17.823 -2.193 0.312 1.00 93.06 116 PHE A O 1
ATOM 850 N N . PRO A 1 117 ? 18.928 -0.388 1.040 1.00 94.19 117 PRO A N 1
ATOM 851 C CA . PRO A 1 117 ? 20.123 -0.708 0.257 1.00 94.19 117 PRO A CA 1
ATOM 852 C C . PRO A 1 117 ? 20.714 -2.084 0.599 1.00 94.19 117 PRO A C 1
ATOM 854 O O . PRO A 1 117 ? 21.146 -2.821 -0.291 1.00 94.19 117 PRO A O 1
ATOM 857 N N . ALA A 1 118 ? 20.711 -2.461 1.881 1.00 95.19 118 ALA A N 1
ATOM 858 C CA . ALA A 1 118 ? 21.203 -3.760 2.332 1.00 95.19 118 ALA A CA 1
ATOM 859 C C . ALA A 1 118 ? 20.254 -4.895 1.918 1.00 95.19 118 ALA A C 1
ATOM 861 O O . ALA A 1 118 ? 20.704 -5.921 1.399 1.00 95.19 118 ALA A O 1
ATOM 862 N N . LEU A 1 119 ? 18.943 -4.693 2.083 1.00 93.38 119 LEU A N 1
ATOM 863 C CA . LEU A 1 119 ? 17.921 -5.645 1.644 1.00 93.38 119 LEU A CA 1
ATOM 864 C C . LEU A 1 119 ? 17.967 -5.845 0.125 1.00 93.38 119 LEU A C 1
ATOM 866 O O . LEU A 1 119 ? 17.953 -6.983 -0.340 1.00 93.38 119 LEU A O 1
ATOM 870 N N . ALA A 1 120 ? 18.073 -4.768 -0.652 1.00 94.31 120 ALA A N 1
ATOM 871 C CA . ALA A 1 120 ? 18.092 -4.804 -2.111 1.00 94.31 120 ALA A CA 1
ATOM 872 C C . ALA A 1 120 ? 19.324 -5.538 -2.642 1.00 94.31 120 ALA A C 1
ATOM 874 O O . ALA A 1 120 ? 19.205 -6.329 -3.576 1.00 94.31 120 ALA A O 1
ATOM 875 N N . ARG A 1 121 ? 20.490 -5.355 -2.009 1.00 95.38 121 ARG A N 1
ATOM 876 C CA . ARG A 1 121 ? 21.700 -6.125 -2.331 1.00 95.38 121 ARG A CA 1
ATOM 877 C C . ARG A 1 121 ? 21.554 -7.616 -2.025 1.00 95.38 121 ARG A C 1
ATOM 879 O O . ARG A 1 121 ? 22.110 -8.429 -2.754 1.00 95.38 121 ARG A O 1
ATOM 886 N N . ARG A 1 122 ? 20.837 -7.978 -0.955 1.00 95.38 122 ARG A N 1
ATOM 887 C CA . ARG A 1 122 ? 20.685 -9.373 -0.508 1.00 95.38 122 ARG A CA 1
ATOM 888 C C . ARG A 1 122 ? 19.600 -10.139 -1.265 1.00 95.38 122 ARG A C 1
ATOM 890 O O . ARG A 1 122 ? 19.807 -11.294 -1.617 1.00 95.38 122 ARG A O 1
ATOM 897 N N . PHE A 1 123 ? 18.441 -9.524 -1.474 1.00 93.25 123 PHE A N 1
ATOM 898 C CA . PHE A 1 123 ? 17.252 -10.187 -2.017 1.00 93.25 123 PHE A CA 1
ATOM 899 C C . PHE A 1 123 ? 16.938 -9.786 -3.461 1.00 93.25 123 PHE A C 1
ATOM 901 O O . PHE A 1 123 ? 16.190 -10.493 -4.134 1.00 93.25 123 PHE A O 1
ATOM 908 N N . GLY A 1 124 ? 17.528 -8.696 -3.954 1.00 93.94 124 GLY A N 1
ATOM 909 C CA . GLY A 1 124 ? 17.209 -8.115 -5.253 1.00 93.94 124 GLY A CA 1
ATOM 910 C C . GLY A 1 124 ? 15.967 -7.222 -5.198 1.00 93.94 124 GLY A C 1
ATOM 911 O O . GLY A 1 124 ? 14.968 -7.548 -4.557 1.00 93.94 124 GLY A O 1
ATOM 912 N N . ALA A 1 125 ? 16.018 -6.095 -5.910 1.00 90.38 125 ALA A N 1
ATOM 913 C CA . ALA A 1 125 ? 14.936 -5.109 -5.926 1.00 90.38 125 ALA A CA 1
ATOM 914 C C . ALA A 1 125 ? 13.610 -5.680 -6.465 1.00 90.38 125 ALA A C 1
ATOM 916 O O . ALA A 1 125 ? 12.556 -5.397 -5.908 1.00 90.38 125 ALA A O 1
ATOM 917 N N . GLU A 1 126 ? 13.657 -6.535 -7.493 1.00 88.88 126 GLU A N 1
ATOM 918 C CA . GLU A 1 126 ? 12.458 -7.148 -8.089 1.00 88.88 126 GLU A CA 1
ATOM 919 C C . GLU A 1 126 ? 11.664 -7.970 -7.062 1.00 88.88 126 GLU A C 1
ATOM 921 O O . GLU A 1 126 ? 10.450 -7.817 -6.947 1.00 88.88 126 GLU A O 1
ATOM 926 N N . ARG A 1 127 ? 12.348 -8.787 -6.248 1.00 92.00 127 ARG A N 1
ATOM 927 C CA . ARG A 1 127 ? 11.692 -9.593 -5.207 1.00 92.00 127 ARG A CA 1
ATOM 928 C C . ARG A 1 127 ? 11.125 -8.725 -4.091 1.00 92.00 127 ARG A C 1
ATOM 930 O O . ARG A 1 127 ? 10.030 -9.003 -3.618 1.00 92.00 127 ARG A O 1
ATOM 937 N N . LEU A 1 128 ? 11.837 -7.672 -3.692 1.00 93.25 128 LEU A N 1
ATOM 938 C CA . LEU A 1 128 ? 11.358 -6.748 -2.661 1.00 93.25 128 LEU A CA 1
ATOM 939 C C . LEU A 1 128 ? 10.098 -6.000 -3.095 1.00 93.25 128 LEU A C 1
ATOM 941 O O . LEU A 1 128 ? 9.192 -5.842 -2.285 1.00 93.25 128 LEU A O 1
ATOM 945 N N . ILE A 1 129 ? 10.004 -5.606 -4.367 1.00 91.06 129 ILE A N 1
ATOM 946 C CA . ILE A 1 129 ? 8.790 -4.991 -4.918 1.00 91.06 129 ILE A CA 1
ATOM 947 C C . ILE A 1 129 ? 7.604 -5.957 -4.811 1.00 91.06 129 ILE A C 1
ATOM 949 O O . ILE A 1 129 ? 6.529 -5.558 -4.371 1.00 91.06 129 ILE A O 1
ATOM 953 N N . VAL A 1 130 ? 7.794 -7.232 -5.168 1.00 91.56 130 VAL A N 1
ATOM 954 C CA . VAL A 1 130 ? 6.734 -8.249 -5.060 1.00 91.56 130 VAL A CA 1
ATOM 955 C C . VAL A 1 130 ? 6.336 -8.486 -3.601 1.00 91.56 130 VAL A C 1
ATOM 957 O O . VAL A 1 130 ? 5.148 -8.544 -3.298 1.00 91.56 130 VAL A O 1
ATOM 960 N N . ILE A 1 131 ? 7.307 -8.573 -2.688 1.00 93.62 131 ILE A N 1
ATOM 961 C CA . ILE A 1 131 ? 7.049 -8.722 -1.248 1.00 93.62 131 ILE A CA 1
ATOM 962 C C . ILE A 1 131 ? 6.243 -7.531 -0.719 1.00 93.62 131 ILE A C 1
A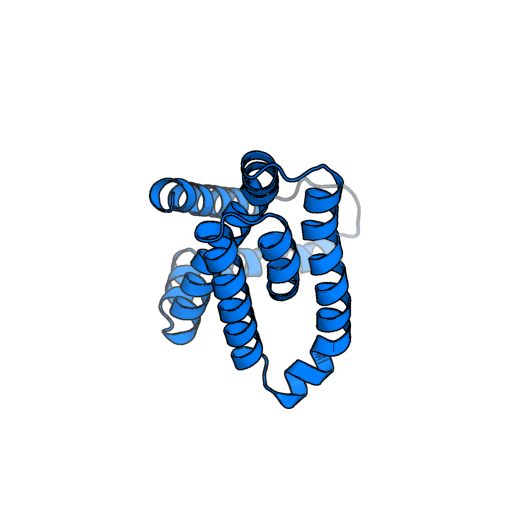TOM 964 O O . ILE A 1 131 ? 5.240 -7.739 -0.041 1.00 93.62 131 ILE A O 1
ATOM 968 N N . GLY A 1 132 ? 6.628 -6.301 -1.072 1.00 93.06 132 GLY A N 1
ATOM 969 C CA . GLY A 1 132 ? 5.898 -5.092 -0.689 1.00 93.06 132 GLY A CA 1
ATOM 970 C C . GLY A 1 132 ? 4.474 -5.066 -1.247 1.00 93.06 132 GLY A C 1
ATOM 971 O O . GLY A 1 132 ? 3.531 -4.762 -0.523 1.00 93.06 132 GLY A O 1
ATOM 972 N N . ALA A 1 133 ? 4.285 -5.473 -2.506 1.00 91.94 133 ALA A N 1
ATOM 973 C CA . ALA A 1 133 ? 2.956 -5.574 -3.107 1.00 91.94 133 ALA A CA 1
ATOM 974 C C . ALA A 1 133 ? 2.061 -6.601 -2.388 1.00 91.94 133 ALA A C 1
ATOM 976 O O . ALA A 1 133 ? 0.877 -6.341 -2.176 1.00 91.94 133 ALA A O 1
ATOM 977 N N . ILE A 1 134 ? 2.618 -7.746 -1.977 1.00 94.25 134 ILE A N 1
ATOM 978 C CA . ILE A 1 134 ? 1.898 -8.766 -1.199 1.00 94.25 134 ILE A CA 1
ATOM 979 C C . ILE A 1 134 ? 1.567 -8.246 0.205 1.00 94.25 134 ILE A C 1
ATOM 981 O O . ILE A 1 134 ? 0.432 -8.401 0.650 1.00 94.25 134 ILE A O 1
ATOM 985 N N . ALA A 1 135 ? 2.515 -7.600 0.888 1.00 95.06 135 ALA A N 1
ATOM 986 C CA . ALA A 1 135 ? 2.292 -7.004 2.206 1.00 95.06 135 ALA A CA 1
ATOM 987 C C . ALA A 1 135 ? 1.161 -5.962 2.159 1.00 95.06 135 ALA A C 1
ATOM 989 O O . ALA A 1 135 ? 0.211 -6.032 2.944 1.00 95.06 135 ALA A O 1
ATOM 990 N N . PHE A 1 136 ? 1.184 -5.085 1.153 1.00 94.75 136 PHE A N 1
ATOM 991 C CA . PHE A 1 136 ? 0.100 -4.145 0.895 1.00 94.75 136 PHE A CA 1
ATOM 992 C C . PHE A 1 136 ? -1.241 -4.855 0.647 1.00 94.75 136 PHE A C 1
ATOM 994 O O . PHE A 1 136 ? -2.254 -4.472 1.233 1.00 94.75 136 PHE A O 1
ATOM 1001 N N . ALA A 1 137 ? -1.268 -5.899 -0.187 1.00 93.81 137 ALA A N 1
ATOM 1002 C CA . ALA A 1 137 ? -2.492 -6.646 -0.471 1.00 93.81 137 ALA A CA 1
ATOM 1003 C C . ALA A 1 137 ? -3.082 -7.289 0.795 1.00 93.81 137 ALA A C 1
ATOM 1005 O O . ALA A 1 137 ? -4.295 -7.241 0.994 1.00 93.81 137 ALA A O 1
ATOM 1006 N N . ILE A 1 138 ? -2.234 -7.824 1.682 1.00 94.94 138 ILE A N 1
ATOM 1007 C CA . ILE A 1 138 ? -2.644 -8.354 2.989 1.00 94.94 138 ILE A CA 1
ATOM 1008 C C . ILE A 1 138 ? -3.253 -7.240 3.843 1.00 94.94 138 ILE A C 1
ATOM 1010 O O . ILE A 1 138 ? -4.363 -7.406 4.348 1.00 94.94 138 ILE A O 1
ATOM 1014 N N . ARG A 1 139 ? -2.583 -6.084 3.964 1.00 94.25 139 ARG A N 1
ATOM 1015 C CA . ARG A 1 139 ? -3.113 -4.926 4.704 1.00 94.25 139 ARG A CA 1
ATOM 1016 C C . ARG A 1 139 ? -4.484 -4.507 4.179 1.00 94.25 139 ARG A C 1
ATOM 1018 O O . ARG A 1 139 ? -5.405 -4.296 4.969 1.00 94.25 139 ARG A O 1
ATOM 1025 N N . ALA A 1 140 ? -4.613 -4.372 2.862 1.00 93.00 140 ALA A N 1
ATOM 1026 C CA . ALA A 1 140 ? -5.852 -3.962 2.215 1.00 93.00 140 ALA A CA 1
ATOM 1027 C C . ALA A 1 140 ? -6.975 -4.979 2.461 1.00 93.00 140 ALA A C 1
ATOM 1029 O O . ALA A 1 140 ? -8.083 -4.587 2.819 1.00 93.00 140 ALA A O 1
ATOM 1030 N N . LEU A 1 141 ? -6.677 -6.276 2.338 1.00 93.81 141 LEU A N 1
ATOM 1031 C CA . LEU A 1 141 ? -7.641 -7.347 2.568 1.00 93.81 141 LEU A CA 1
ATOM 1032 C C . LEU A 1 141 ? -8.118 -7.372 4.023 1.00 93.81 141 LEU A C 1
ATOM 1034 O O . LEU A 1 141 ? -9.322 -7.373 4.262 1.00 93.81 141 LEU A O 1
ATOM 1038 N N . VAL A 1 142 ? -7.195 -7.324 4.988 1.00 94.75 142 VAL A N 1
ATOM 1039 C CA . VAL A 1 142 ? -7.526 -7.283 6.422 1.00 94.75 142 VAL A CA 1
ATOM 1040 C C . VAL A 1 142 ? -8.390 -6.064 6.744 1.00 94.75 142 VAL A C 1
ATOM 1042 O O . VAL A 1 142 ? -9.402 -6.194 7.426 1.00 94.75 142 VAL A O 1
ATOM 1045 N N . SER A 1 143 ? -8.043 -4.897 6.197 1.00 92.88 143 SER A N 1
ATOM 1046 C CA . SER A 1 143 ? -8.801 -3.657 6.416 1.00 92.88 143 SER A CA 1
ATOM 1047 C C . SER A 1 143 ? -10.214 -3.693 5.824 1.00 92.88 143 SER A C 1
ATOM 1049 O O . SER A 1 143 ? -11.096 -2.977 6.295 1.00 92.88 143 SER A O 1
ATOM 1051 N N . ALA A 1 144 ? -10.430 -4.510 4.790 1.00 91.44 144 ALA A N 1
ATOM 1052 C CA . ALA A 1 144 ? -11.721 -4.652 4.129 1.00 91.44 144 ALA A CA 1
ATOM 1053 C C . ALA A 1 144 ? -12.652 -5.647 4.838 1.00 91.44 144 ALA A C 1
ATOM 1055 O O . ALA A 1 144 ? -13.856 -5.412 4.877 1.00 91.44 144 ALA A O 1
ATOM 1056 N N . ILE A 1 145 ? -12.116 -6.750 5.371 1.00 93.94 145 ILE A N 1
ATOM 1057 C CA . ILE A 1 145 ? -12.932 -7.863 5.891 1.00 93.94 145 ILE A CA 1
ATOM 1058 C C . ILE A 1 145 ? -13.105 -7.854 7.410 1.00 93.94 145 ILE A C 1
ATOM 1060 O O . ILE A 1 145 ? -14.025 -8.490 7.912 1.00 93.94 145 ILE A O 1
ATOM 1064 N N . VAL A 1 146 ? -12.203 -7.207 8.153 1.00 94.56 146 VAL A N 1
ATOM 1065 C CA . VAL A 1 146 ? -12.211 -7.254 9.619 1.00 94.56 146 VAL A CA 1
ATOM 1066 C C . VAL A 1 146 ? -12.972 -6.058 10.192 1.00 94.56 146 VAL A C 1
ATOM 1068 O O . VAL A 1 146 ? -12.760 -4.918 9.781 1.00 94.56 146 VAL A O 1
ATOM 1071 N N . ASP A 1 147 ? -13.815 -6.320 11.192 1.00 94.81 147 ASP A N 1
ATOM 1072 C CA . ASP A 1 147 ? -14.638 -5.312 11.880 1.00 94.81 147 ASP A CA 1
ATOM 1073 C C . ASP A 1 147 ? -14.031 -4.829 13.214 1.00 94.81 147 ASP A C 1
ATOM 1075 O O . ASP A 1 147 ? -14.704 -4.233 14.048 1.00 94.81 147 ASP A O 1
ATOM 1079 N N . SER A 1 148 ? -12.738 -5.079 13.436 1.00 94.62 148 SER A N 1
ATOM 1080 C CA . SER A 1 148 ? -12.008 -4.645 14.632 1.00 94.62 148 SER A CA 1
ATOM 1081 C C . SER A 1 148 ? -11.020 -3.518 14.300 1.00 94.62 148 SER A C 1
ATOM 1083 O O . SER A 1 148 ? -10.034 -3.775 13.599 1.00 94.62 148 SER A O 1
ATOM 1085 N N . PRO A 1 149 ? -11.202 -2.298 14.850 1.00 93.75 149 PRO A N 1
ATOM 1086 C CA . PRO A 1 149 ? -10.268 -1.183 14.667 1.00 93.75 149 PRO A CA 1
ATOM 1087 C C . PRO A 1 149 ? -8.827 -1.532 15.053 1.00 93.75 149 PRO A C 1
ATOM 1089 O O . PRO A 1 149 ? -7.885 -1.177 14.350 1.00 93.75 149 PRO A O 1
ATOM 1092 N N . THR A 1 150 ? -8.644 -2.286 16.138 1.00 94.50 150 THR A N 1
ATOM 1093 C CA . THR A 1 150 ? -7.323 -2.704 16.623 1.00 94.50 150 THR A CA 1
ATOM 1094 C C . THR A 1 150 ? -6.597 -3.585 15.611 1.00 94.50 150 THR A C 1
ATOM 1096 O O . THR A 1 150 ? -5.399 -3.422 15.394 1.00 94.50 150 THR A O 1
ATOM 1099 N N . VAL A 1 151 ? -7.312 -4.497 14.947 1.00 95.19 151 VAL A N 1
ATOM 1100 C CA . VAL A 1 151 ? -6.711 -5.362 13.923 1.00 95.19 151 VAL A CA 1
ATOM 1101 C C . VAL A 1 151 ? -6.298 -4.547 12.696 1.00 95.19 151 VAL A C 1
ATOM 1103 O O . VAL A 1 151 ? -5.246 -4.813 12.122 1.00 95.19 151 VAL A O 1
ATOM 1106 N N . ILE A 1 152 ? -7.060 -3.511 12.337 1.00 94.38 152 ILE A N 1
ATOM 1107 C CA . ILE A 1 152 ? -6.700 -2.580 11.256 1.00 94.38 152 ILE A CA 1
ATOM 1108 C C . ILE A 1 152 ? -5.432 -1.785 11.606 1.00 94.38 152 ILE A C 1
ATOM 1110 O O . ILE A 1 152 ? -4.542 -1.627 10.764 1.00 94.38 152 ILE A O 1
ATOM 1114 N N . VAL A 1 153 ? -5.298 -1.339 12.860 1.00 95.38 153 VAL A N 1
ATOM 1115 C CA . VAL A 1 153 ? -4.064 -0.704 13.348 1.00 95.38 153 VAL A CA 1
ATOM 1116 C C . VAL A 1 153 ? -2.889 -1.665 13.197 1.00 95.38 153 VAL A C 1
ATOM 1118 O O . VAL A 1 153 ? -1.897 -1.304 12.576 1.00 95.38 153 VAL A O 1
ATOM 1121 N N . LEU A 1 154 ? -3.003 -2.907 13.674 1.00 95.31 154 LEU A N 1
ATOM 1122 C CA . LEU A 1 154 ? -1.927 -3.902 13.561 1.00 95.31 154 LEU A CA 1
ATOM 1123 C C . LEU A 1 154 ? -1.576 -4.230 12.104 1.00 95.31 154 LEU A C 1
ATOM 1125 O O . LEU A 1 154 ? -0.400 -4.333 11.757 1.00 95.31 154 LEU A O 1
ATOM 1129 N N . ALA A 1 155 ? -2.580 -4.320 11.229 1.00 94.69 155 ALA A N 1
ATOM 1130 C CA . ALA A 1 155 ? -2.380 -4.521 9.797 1.00 94.69 155 ALA A CA 1
ATOM 1131 C C . ALA A 1 155 ? -1.574 -3.384 9.152 1.00 94.69 155 ALA A C 1
ATOM 1133 O O . ALA A 1 155 ? -0.977 -3.571 8.089 1.00 94.69 155 ALA A O 1
ATOM 1134 N N . SER A 1 156 ? -1.504 -2.215 9.797 1.00 91.94 156 SER A N 1
ATOM 1135 C CA . SER A 1 156 ? -0.742 -1.085 9.283 1.00 91.94 156 SER A CA 1
ATOM 1136 C C . SER A 1 156 ? 0.763 -1.319 9.253 1.00 91.94 156 SER A C 1
ATOM 1138 O O . SER A 1 156 ? 1.437 -0.702 8.430 1.00 91.94 156 SER A O 1
ATOM 1140 N N . ALA A 1 157 ? 1.267 -2.274 10.040 1.00 92.25 157 ALA A N 1
ATOM 1141 C CA . ALA A 1 157 ? 2.656 -2.720 9.977 1.00 92.25 157 ALA A CA 1
ATOM 1142 C C . ALA A 1 157 ? 3.050 -3.289 8.599 1.00 92.25 157 ALA A C 1
ATOM 1144 O O . ALA A 1 157 ? 4.218 -3.251 8.241 1.00 92.25 157 ALA A O 1
ATOM 1145 N N . PHE A 1 158 ? 2.089 -3.783 7.809 1.00 88.88 158 PHE A N 1
ATOM 1146 C CA . PHE A 1 158 ? 2.329 -4.290 6.450 1.00 88.88 158 PHE A CA 1
ATOM 1147 C C . PHE A 1 158 ? 2.232 -3.212 5.358 1.00 88.88 158 PHE A C 1
ATOM 1149 O O . PHE A 1 158 ? 2.368 -3.526 4.179 1.00 88.88 158 PHE A O 1
ATOM 1156 N N . GLY A 1 159 ? 1.919 -1.967 5.727 1.00 74.25 159 GLY A N 1
ATOM 1157 C CA . GLY A 1 159 ? 1.844 -0.845 4.786 1.00 74.25 159 GLY A CA 1
ATOM 1158 C C . GLY A 1 159 ? 2.981 0.163 4.916 1.00 74.25 159 GLY A C 1
ATOM 1159 O O . GLY A 1 159 ? 2.898 1.187 4.247 1.00 74.25 159 GLY A O 1
ATOM 1160 N N . GLY A 1 160 ? 3.954 -0.094 5.797 1.00 60.62 160 GLY A N 1
ATOM 1161 C CA . GLY A 1 160 ? 5.226 0.627 5.815 1.00 60.62 160 GLY A CA 1
ATOM 1162 C C . GLY A 1 160 ? 6.233 0.008 4.857 1.00 60.62 160 GLY A C 1
ATOM 1163 O O . GLY A 1 160 ? 6.060 -1.180 4.504 1.00 60.62 160 GLY A O 1
#

Secondary structure (DSSP, 8-state):
-HHHHHHHHHHHHHHHHHHHHSPP-----S-TTHHHHHHHHHHHHHHHT-HHHHHHHHTSHHHHHHHHHHHHHHHHHHHHHHHHHHHHHHTT--HHHHHHHHHHHHHHHHHHHHHHHHHHHHH-HHHHHHHHHHHHHHHHHHHHH---HHHHHHHGGGG-

Organism: Eiseniibacteriota bacterium (NCBI:txid2212470)

Sequence (160 aa):
MFVVYGPLVVLTGLGAWALLRLPPVRASSMSGRAARSRSGAADRALAGLSPAIILGVLRTPRLGVFFVASVVVWTSHAALQGFISLRVKELGGDATAIAATWSLGAVIEVFLMSGFPALARRFGAERLIVIGAIAFAIRALVSAIVDSPTVIVLASAFGG

InterPro domains:
  IPR024989 Major facilitator superfamily associated domain [PF12832] (52-158)
  IPR036259 MFS transporter superfamily [G3DSA:1.20.1250.20] (50-160)
  IPR036259 MFS transporter superfamily [SSF103473] (1-159)